Protein AF-A0A2G1BP10-F1 (afdb_monomer_lite)

Foldseek 3Di:
DDDADECPQFADDFDDDDDDDDDQQDWWWFHGPQFTFTWGFHDDDPFKTKTFTQAFRADPVRHTPDGHRGIHIDTPSRIHHNVRVVCPVDDDDPDD

Organism: NCBI:txid361581

Radius of gyration: 12.86 Å; chains: 1; bounding box: 34×23×41 Å

Secondary structure (DSSP, 8-state):
-PPPEE-TTTBPPP---------TT-EEEEEETTEEEEEEEEEE-SSEEEEEESS-EE-TT--EEE-TT-EEEEEGGGEEEGGGTGGGS-------

Structure (mmCIF, N/CA/C/O backbone):
data_AF-A0A2G1BP10-F1
#
_entry.id   AF-A0A2G1BP10-F1
#
loop_
_atom_site.group_PDB
_atom_site.id
_atom_site.type_symbol
_atom_site.label_atom_id
_atom_site.label_alt_id
_atom_site.label_comp_id
_atom_site.label_asym_id
_atom_site.label_entity_id
_atom_site.label_seq_id
_atom_site.pdbx_PDB_ins_code
_atom_site.Cartn_x
_atom_site.Cartn_y
_atom_site.Cartn_z
_atom_site.occupancy
_atom_site.B_iso_or_equiv
_atom_site.auth_seq_id
_atom_site.auth_comp_id
_atom_site.auth_asym_id
_atom_site.auth_atom_id
_atom_site.pdbx_PDB_model_num
ATOM 1 N N . PHE A 1 1 ? 2.478 -0.574 20.430 1.00 52.50 1 PHE A N 1
ATOM 2 C CA . PHE A 1 1 ? 2.234 -0.600 18.975 1.00 52.50 1 PHE A CA 1
ATOM 3 C C . PHE A 1 1 ? 3.221 0.341 18.301 1.00 52.50 1 PHE A C 1
ATOM 5 O O . PHE A 1 1 ? 3.441 1.424 18.835 1.00 52.50 1 PHE A O 1
ATOM 12 N N . LYS A 1 2 ? 3.890 -0.090 17.221 1.00 64.00 2 LYS A N 1
ATOM 13 C CA . LYS A 1 2 ? 4.793 0.778 16.445 1.00 64.00 2 LYS A CA 1
ATOM 14 C C . LYS A 1 2 ? 3.950 1.805 15.683 1.00 64.00 2 LYS A C 1
ATOM 16 O O . LYS A 1 2 ? 2.879 1.459 15.193 1.00 64.00 2 LYS A O 1
ATOM 21 N N . LYS A 1 3 ? 4.417 3.053 15.621 1.00 74.88 3 LYS A N 1
ATOM 22 C CA . LYS A 1 3 ? 3.798 4.087 14.787 1.00 74.88 3 LYS A CA 1
ATOM 23 C C . LYS A 1 3 ? 3.950 3.668 13.313 1.00 74.88 3 LYS A C 1
ATOM 25 O O . LYS A 1 3 ? 5.052 3.236 12.970 1.00 74.88 3 LYS A O 1
ATOM 30 N N . PRO A 1 4 ? 2.900 3.767 12.479 1.00 74.12 4 PRO A N 1
ATOM 31 C CA . PRO A 1 4 ? 3.029 3.515 11.049 1.00 74.12 4 PRO A CA 1
ATOM 32 C C . PRO A 1 4 ? 4.092 4.417 10.420 1.00 74.12 4 PRO A C 1
ATOM 34 O O . PRO A 1 4 ? 4.246 5.572 10.838 1.00 74.12 4 PRO A O 1
ATOM 37 N N . ALA A 1 5 ? 4.813 3.899 9.430 1.00 75.00 5 ALA A N 1
ATOM 38 C CA . ALA A 1 5 ? 5.670 4.731 8.597 1.00 75.00 5 ALA A CA 1
ATOM 39 C C . ALA A 1 5 ? 4.793 5.613 7.691 1.00 75.00 5 ALA A C 1
ATOM 41 O O . ALA A 1 5 ? 3.784 5.136 7.168 1.00 75.00 5 ALA A O 1
ATOM 42 N N . SER A 1 6 ? 5.165 6.890 7.532 1.00 74.44 6 SER A N 1
ATOM 43 C CA . SER A 1 6 ? 4.556 7.727 6.490 1.00 74.44 6 SER A CA 1
ATOM 44 C C . SER A 1 6 ? 5.015 7.224 5.123 1.00 74.44 6 SER A C 1
ATOM 46 O O . SER A 1 6 ? 6.178 6.845 4.970 1.00 74.44 6 SER A O 1
ATOM 48 N N . THR A 1 7 ? 4.110 7.226 4.147 1.00 76.38 7 THR A N 1
ATOM 49 C CA . THR A 1 7 ? 4.401 6.842 2.762 1.00 76.38 7 THR A CA 1
ATOM 50 C C . THR A 1 7 ? 4.480 8.027 1.809 1.00 76.38 7 THR A C 1
ATOM 52 O O . THR A 1 7 ? 4.589 7.801 0.610 1.00 76.38 7 THR A O 1
ATOM 55 N N . ASP A 1 8 ? 4.422 9.270 2.291 1.00 74.62 8 ASP A N 1
ATOM 56 C CA . ASP A 1 8 ? 4.345 10.455 1.420 1.00 74.62 8 ASP A CA 1
ATOM 57 C C . ASP A 1 8 ? 5.519 10.536 0.424 1.00 74.62 8 ASP A C 1
ATOM 59 O O . ASP A 1 8 ? 5.338 10.912 -0.734 1.00 74.62 8 ASP A O 1
ATOM 63 N N . ASP A 1 9 ? 6.710 10.102 0.847 1.00 77.62 9 ASP A N 1
ATOM 64 C CA . ASP A 1 9 ? 7.911 10.045 0.002 1.00 77.62 9 ASP A CA 1
ATOM 65 C C . ASP A 1 9 ? 8.054 8.722 -0.779 1.00 77.62 9 ASP A C 1
ATOM 67 O O . ASP A 1 9 ? 8.933 8.597 -1.636 1.00 77.62 9 ASP A O 1
ATOM 71 N N . LEU A 1 10 ? 7.201 7.732 -0.491 1.00 80.12 10 LEU A N 1
ATOM 72 C CA . LEU A 1 10 ? 7.211 6.407 -1.115 1.00 80.12 10 LEU A CA 1
ATOM 73 C C . LEU A 1 10 ? 6.217 6.304 -2.276 1.00 80.12 10 LEU A C 1
ATOM 75 O O . LEU A 1 10 ? 6.524 5.634 -3.257 1.00 80.12 10 LEU A O 1
ATOM 79 N N . VAL A 1 11 ? 5.043 6.937 -2.182 1.00 84.75 11 VAL A N 1
ATOM 80 C CA . VAL A 1 11 ? 3.949 6.752 -3.152 1.00 84.75 11 VAL A CA 1
ATOM 81 C C . VAL A 1 11 ? 4.275 7.306 -4.544 1.00 84.75 11 VAL A C 1
ATOM 83 O O . VAL A 1 11 ? 4.860 8.385 -4.697 1.00 84.75 11 VAL A O 1
ATOM 86 N N . GLY A 1 12 ? 3.900 6.530 -5.563 1.00 81.25 12 GLY A N 1
ATOM 87 C CA . GLY A 1 12 ? 4.019 6.881 -6.979 1.00 81.25 12 GLY A CA 1
ATOM 88 C C . GLY A 1 12 ? 3.058 7.997 -7.399 1.00 81.25 12 GLY A C 1
ATOM 89 O O . GLY A 1 12 ? 2.213 8.434 -6.618 1.00 81.25 12 GLY A O 1
ATOM 90 N N . GLU A 1 13 ? 3.191 8.466 -8.641 1.00 82.81 13 GLU A N 1
ATOM 91 C CA . GLU A 1 13 ? 2.247 9.433 -9.212 1.00 82.81 13 GLU A CA 1
ATOM 92 C C . GLU A 1 13 ? 0.874 8.796 -9.478 1.00 82.81 13 GLU A C 1
ATOM 94 O O . GLU A 1 13 ? 0.755 7.588 -9.718 1.00 82.81 13 GLU A O 1
ATOM 99 N N . ASP A 1 14 ? -0.166 9.631 -9.456 1.00 82.38 14 ASP A N 1
ATOM 100 C CA . ASP A 1 14 ? -1.517 9.223 -9.825 1.00 82.38 14 ASP A CA 1
ATOM 101 C C . ASP A 1 14 ? -1.607 8.935 -11.329 1.00 82.38 14 ASP A C 1
ATOM 103 O O . ASP A 1 14 ? -1.108 9.692 -12.164 1.00 82.38 14 ASP A O 1
ATOM 107 N N . PHE A 1 15 ? -2.323 7.871 -11.688 1.00 81.38 15 PHE A N 1
ATOM 108 C CA . PHE A 1 15 ? -2.629 7.533 -13.074 1.00 81.38 15 PHE A CA 1
ATOM 109 C C . PHE A 1 15 ? -4.040 6.949 -13.201 1.00 81.38 15 PHE A C 1
ATOM 111 O O . PHE A 1 15 ? -4.654 6.514 -12.223 1.00 81.38 15 PHE A O 1
ATOM 118 N N . ASN A 1 16 ? -4.576 6.959 -14.423 1.00 82.56 16 ASN A N 1
ATOM 119 C CA . ASN A 1 16 ? -5.899 6.407 -14.696 1.00 82.56 16 ASN A CA 1
ATOM 120 C C . ASN A 1 16 ? -5.843 4.877 -14.679 1.00 82.56 16 ASN A C 1
ATOM 122 O O . ASN A 1 16 ? -5.076 4.278 -15.425 1.00 82.56 16 ASN A O 1
ATOM 126 N N . THR A 1 17 ? -6.678 4.259 -13.849 1.00 81.25 17 THR A N 1
ATOM 127 C CA . THR A 1 17 ? -6.839 2.805 -13.763 1.00 81.25 17 THR A CA 1
ATOM 128 C C . THR A 1 17 ? -8.227 2.475 -13.236 1.00 81.25 17 THR A C 1
ATOM 130 O O . THR A 1 17 ? -8.849 3.282 -12.536 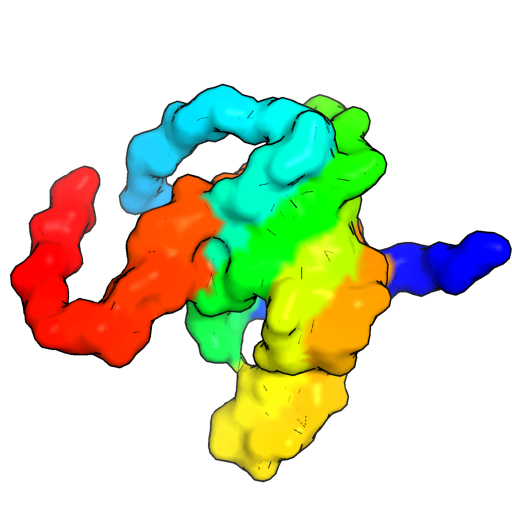1.00 81.25 17 THR A O 1
ATOM 133 N N . GLU A 1 18 ? -8.703 1.271 -13.533 1.00 76.56 18 GLU A N 1
ATOM 134 C CA . GLU A 1 18 ? -9.873 0.712 -12.868 1.00 76.56 18 GLU A CA 1
ATOM 135 C C . GLU A 1 18 ? -9.556 0.396 -11.406 1.00 76.56 18 GLU A C 1
ATOM 137 O O . GLU A 1 18 ? -8.421 0.058 -11.052 1.00 76.56 18 GLU A O 1
ATOM 142 N N . ARG A 1 19 ? -10.570 0.541 -10.552 1.00 78.56 19 ARG A N 1
ATOM 143 C CA . ARG A 1 19 ? -10.449 0.320 -9.115 1.00 78.56 19 ARG A CA 1
ATOM 144 C C . ARG A 1 19 ? -11.507 -0.641 -8.632 1.00 78.56 19 ARG A C 1
ATOM 146 O O . ARG A 1 19 ? -12.693 -0.451 -8.889 1.00 78.56 19 ARG A O 1
ATOM 153 N N . GLU A 1 20 ? -11.035 -1.649 -7.922 1.00 80.50 20 GLU A N 1
ATOM 154 C CA . GLU A 1 20 ? -11.858 -2.639 -7.247 1.00 80.50 20 GLU A CA 1
ATOM 155 C C . GLU A 1 20 ? -12.163 -2.142 -5.823 1.00 80.50 20 GLU A C 1
ATOM 157 O O . GLU A 1 20 ? -11.447 -1.304 -5.263 1.00 80.50 20 GLU A O 1
ATOM 162 N N . GLU A 1 21 ? -13.264 -2.617 -5.243 1.00 85.81 21 GLU A N 1
ATOM 163 C CA . GLU A 1 21 ? -13.534 -2.382 -3.826 1.00 85.81 21 GLU A CA 1
ATOM 164 C C . GLU A 1 21 ? -12.478 -3.116 -2.987 1.00 85.81 21 GLU A C 1
ATOM 166 O O . GLU A 1 21 ? -12.083 -4.228 -3.322 1.00 85.81 21 GLU A O 1
ATOM 171 N N . THR A 1 22 ? -11.983 -2.456 -1.939 1.00 91.00 22 THR A N 1
ATOM 172 C CA . THR A 1 22 ? -10.916 -2.972 -1.071 1.00 91.00 22 THR A CA 1
ATOM 173 C C . THR A 1 22 ? -11.462 -3.186 0.330 1.00 91.00 22 THR A C 1
ATOM 175 O O . THR A 1 22 ? -12.058 -2.266 0.899 1.00 91.00 22 THR A O 1
ATOM 178 N N . GLU A 1 23 ? -11.198 -4.355 0.898 1.00 94.38 23 GLU A N 1
ATOM 179 C CA . GLU A 1 23 ? -11.589 -4.775 2.238 1.00 94.38 23 GLU A CA 1
ATOM 180 C C . GLU A 1 23 ? -10.369 -5.093 3.123 1.00 94.38 23 GLU A C 1
ATOM 182 O O . GLU A 1 23 ? -9.230 -5.222 2.672 1.00 94.38 23 GLU A O 1
ATOM 187 N N . ILE A 1 24 ? -10.595 -5.198 4.437 1.00 96.62 24 ILE A N 1
ATOM 188 C CA . ILE A 1 24 ? -9.553 -5.639 5.373 1.00 96.62 24 ILE A CA 1
ATOM 189 C C . ILE A 1 24 ? -9.259 -7.121 5.126 1.00 96.62 24 ILE A C 1
ATOM 191 O O . ILE A 1 24 ? -10.164 -7.949 5.160 1.00 96.62 24 ILE A O 1
ATOM 195 N N . GLY A 1 25 ? -7.978 -7.456 4.981 1.00 96.44 25 GLY A N 1
ATOM 196 C CA . GLY A 1 25 ? -7.501 -8.799 4.659 1.00 96.44 25 GLY A CA 1
ATOM 197 C C . GLY A 1 25 ? -7.166 -8.993 3.182 1.00 96.44 25 GLY A C 1
ATOM 198 O O . GLY A 1 25 ? -6.530 -9.994 2.853 1.00 96.44 25 GLY A O 1
ATOM 199 N N . ASP A 1 26 ? -7.521 -8.040 2.318 1.00 95.81 26 ASP A N 1
ATOM 200 C CA . ASP A 1 26 ? -7.211 -8.123 0.894 1.00 95.81 26 ASP A CA 1
ATOM 201 C C . ASP A 1 26 ? -5.712 -8.010 0.624 1.00 95.81 26 ASP A C 1
ATOM 203 O O . ASP A 1 26 ? -4.990 -7.233 1.261 1.00 95.81 26 ASP A O 1
ATOM 207 N N . LEU A 1 27 ? -5.270 -8.779 -0.374 1.00 95.62 27 LEU A N 1
ATOM 208 C CA . LEU A 1 27 ? -3.951 -8.657 -0.977 1.00 95.62 27 LEU A CA 1
ATOM 209 C C . LEU A 1 27 ? -3.997 -7.580 -2.060 1.00 95.62 27 LEU A C 1
ATOM 211 O O . LEU A 1 27 ? -4.729 -7.702 -3.048 1.00 95.62 27 LEU A O 1
ATOM 215 N N . VAL A 1 28 ? -3.171 -6.556 -1.894 1.00 95.31 28 VAL A N 1
ATOM 216 C CA . VAL A 1 28 ? -3.134 -5.370 -2.748 1.00 95.31 28 VAL A CA 1
ATOM 217 C C . VAL A 1 28 ? -1.709 -5.060 -3.187 1.00 95.31 28 VAL A C 1
ATOM 219 O O . VAL A 1 28 ? -0.742 -5.557 -2.610 1.00 95.31 28 VAL A O 1
ATOM 222 N N . ALA A 1 29 ? -1.588 -4.214 -4.203 1.00 94.81 29 ALA A N 1
ATOM 223 C CA . ALA A 1 29 ? -0.324 -3.624 -4.610 1.00 94.81 29 ALA A CA 1
ATOM 224 C C . ALA A 1 29 ? -0.287 -2.147 -4.196 1.00 94.81 29 ALA A C 1
ATOM 226 O O . ALA A 1 29 ? -1.179 -1.371 -4.544 1.00 94.81 29 ALA A O 1
ATOM 227 N N . LEU A 1 30 ? 0.748 -1.746 -3.464 1.00 93.62 30 LEU A N 1
ATOM 228 C CA . LEU A 1 30 ? 1.033 -0.350 -3.159 1.00 93.62 30 LEU A CA 1
ATOM 229 C C . LEU A 1 30 ? 1.790 0.273 -4.336 1.00 93.62 30 LEU A C 1
ATOM 231 O O . LEU A 1 30 ? 2.892 -0.161 -4.665 1.00 93.62 30 LEU A O 1
ATOM 235 N N . ASN A 1 31 ? 1.212 1.305 -4.949 1.00 93.56 31 ASN A N 1
ATOM 236 C CA . ASN A 1 31 ? 1.862 2.105 -5.982 1.00 93.56 31 ASN A CA 1
ATOM 237 C C . ASN A 1 31 ? 2.943 2.992 -5.353 1.00 93.56 31 ASN A C 1
ATOM 239 O O . ASN A 1 31 ? 2.634 4.025 -4.748 1.00 93.56 31 ASN A O 1
ATOM 243 N N . THR A 1 32 ? 4.206 2.597 -5.492 1.00 91.19 32 THR A N 1
ATOM 244 C CA . THR A 1 32 ? 5.363 3.376 -5.039 1.00 91.19 32 THR A CA 1
ATOM 245 C C . THR A 1 32 ? 6.138 3.943 -6.226 1.00 91.19 32 THR A C 1
ATOM 247 O O . THR A 1 32 ? 6.038 3.454 -7.349 1.00 91.19 32 THR A O 1
ATOM 250 N N . ARG A 1 33 ? 6.990 4.941 -5.983 1.00 89.69 33 ARG A N 1
ATOM 251 C CA . ARG A 1 33 ? 7.959 5.430 -6.986 1.00 89.69 33 ARG A CA 1
ATOM 252 C C . ARG A 1 33 ? 8.996 4.376 -7.379 1.00 89.69 33 ARG A C 1
ATOM 254 O O . ARG A 1 33 ? 9.685 4.556 -8.375 1.00 89.69 33 ARG A O 1
ATOM 261 N N . TYR A 1 34 ? 9.092 3.301 -6.600 1.00 89.62 34 TYR A N 1
ATOM 262 C CA . TYR A 1 34 ? 10.054 2.214 -6.751 1.00 89.62 34 TYR A CA 1
ATOM 263 C C . TYR A 1 34 ? 9.404 0.932 -7.299 1.00 89.62 34 TYR A C 1
ATOM 265 O O 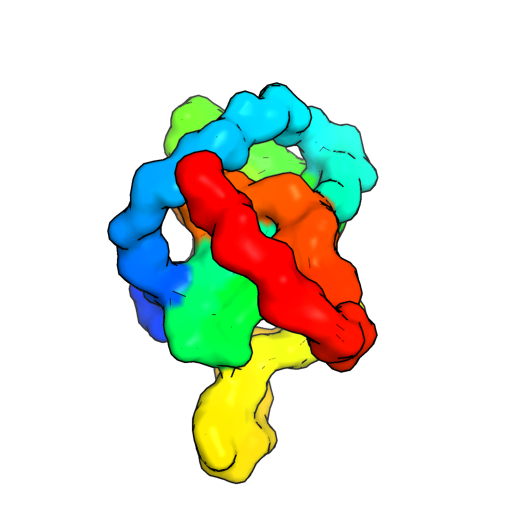. TYR A 1 34 ? 10.033 -0.119 -7.304 1.00 89.62 34 TYR A O 1
ATOM 273 N N . GLY A 1 35 ? 8.149 1.012 -7.762 1.00 89.56 35 GLY A N 1
ATOM 274 C CA . GLY A 1 35 ? 7.387 -0.119 -8.291 1.00 89.56 35 GLY A CA 1
ATOM 275 C C . GLY A 1 35 ? 6.128 -0.435 -7.485 1.00 89.56 35 GLY A C 1
ATOM 276 O O . GLY A 1 35 ? 5.671 0.357 -6.655 1.00 89.56 35 GLY A O 1
ATOM 277 N N . TYR A 1 36 ? 5.553 -1.604 -7.751 1.00 92.81 36 TYR A N 1
ATOM 278 C CA . TYR A 1 36 ? 4.323 -2.076 -7.121 1.00 92.81 36 TYR A CA 1
ATOM 279 C C . TYR A 1 36 ? 4.649 -3.102 -6.047 1.00 92.81 36 TYR A C 1
ATOM 281 O O . TYR A 1 36 ? 5.172 -4.164 -6.355 1.00 92.81 36 TYR A O 1
ATOM 289 N N . ILE A 1 37 ? 4.329 -2.776 -4.799 1.00 93.94 37 ILE A N 1
ATOM 290 C CA . ILE A 1 37 ? 4.786 -3.539 -3.635 1.00 93.94 37 ILE A CA 1
ATOM 291 C C . ILE A 1 37 ? 3.610 -4.298 -3.032 1.00 93.94 37 ILE A C 1
ATOM 293 O O . ILE A 1 37 ? 2.596 -3.686 -2.683 1.00 93.94 37 ILE A O 1
ATOM 297 N N . LEU A 1 38 ? 3.728 -5.616 -2.886 1.00 95.56 38 LEU A N 1
ATOM 298 C CA . LEU A 1 38 ? 2.685 -6.442 -2.286 1.00 95.56 38 LEU A CA 1
ATOM 299 C C . LEU A 1 38 ? 2.463 -6.077 -0.820 1.00 95.56 38 LEU A C 1
ATOM 301 O O . LEU A 1 38 ? 3.393 -5.955 -0.018 1.00 95.56 38 LEU A O 1
ATOM 305 N N . ALA A 1 39 ? 1.193 -5.950 -0.450 1.00 96.00 39 ALA A N 1
ATOM 306 C CA . ALA A 1 39 ? 0.795 -5.652 0.912 1.00 96.00 39 ALA A CA 1
ATOM 307 C C . ALA A 1 39 ? -0.564 -6.272 1.258 1.00 96.00 39 ALA A C 1
ATOM 309 O O . ALA A 1 39 ? -1.378 -6.561 0.382 1.00 96.00 39 ALA A O 1
ATOM 310 N N . ILE A 1 40 ? -0.819 -6.453 2.555 1.00 97.19 40 ILE A N 1
ATOM 311 C CA . ILE A 1 40 ? -2.126 -6.873 3.081 1.00 97.19 40 ILE A CA 1
ATOM 312 C C . ILE A 1 40 ? -2.781 -5.697 3.789 1.00 97.19 40 ILE A C 1
ATOM 314 O O . ILE A 1 40 ? -2.166 -5.070 4.656 1.00 97.19 40 ILE A O 1
ATOM 318 N N . VAL A 1 41 ? -4.043 -5.430 3.468 1.00 96.94 41 VAL A N 1
ATOM 319 C CA . VAL A 1 41 ? -4.836 -4.386 4.123 1.00 96.94 41 VAL A CA 1
ATOM 320 C C . VAL A 1 41 ? -5.182 -4.807 5.551 1.00 96.94 41 VAL A C 1
ATOM 322 O O . VAL A 1 41 ? -5.794 -5.847 5.780 1.00 96.94 41 VAL A O 1
ATOM 325 N N . VAL A 1 42 ? -4.825 -3.980 6.532 1.00 96.94 42 VAL A N 1
ATOM 326 C CA . VAL A 1 42 ? -5.092 -4.221 7.966 1.00 96.94 42 VAL A CA 1
ATOM 327 C C . VAL A 1 42 ? -5.961 -3.142 8.611 1.00 96.94 42 VAL A C 1
ATOM 329 O O . VAL A 1 42 ? -6.366 -3.279 9.764 1.00 96.94 42 VAL A O 1
ATOM 332 N N . GLY A 1 43 ? -6.267 -2.071 7.880 1.00 95.44 43 GLY A N 1
ATOM 333 C CA . GLY A 1 43 ? -7.165 -1.013 8.324 1.00 95.44 43 GLY A CA 1
ATOM 334 C C . GLY A 1 43 ? -7.583 -0.118 7.166 1.00 95.44 43 GLY A C 1
ATOM 335 O O . GLY A 1 43 ? -6.803 0.114 6.246 1.00 95.44 43 GLY A O 1
ATOM 336 N N . LEU A 1 44 ? -8.810 0.388 7.229 1.00 94.44 44 LEU A N 1
ATOM 337 C CA . LEU A 1 44 ? -9.391 1.255 6.210 1.00 94.44 44 LEU A CA 1
ATOM 338 C C . LEU A 1 44 ? -10.053 2.463 6.867 1.00 94.44 44 LEU A C 1
ATOM 340 O O . LEU A 1 44 ? -10.764 2.328 7.864 1.00 94.44 44 LEU A O 1
ATOM 344 N N . ASP A 1 45 ? -9.840 3.621 6.261 1.00 91.44 45 ASP A N 1
ATOM 345 C CA . ASP A 1 45 ? -10.605 4.843 6.463 1.00 91.44 45 ASP A CA 1
ATOM 346 C C . ASP A 1 45 ? -11.078 5.352 5.084 1.00 91.44 45 ASP A C 1
ATOM 348 O O . ASP A 1 45 ? -10.744 4.822 4.024 1.00 91.44 45 ASP A O 1
ATOM 352 N N . SER A 1 46 ? -11.898 6.390 5.092 1.00 89.12 46 SER A N 1
ATOM 353 C CA . SER A 1 46 ? -12.399 7.116 3.930 1.00 89.12 46 SER A CA 1
ATOM 354 C C . SER A 1 46 ? -11.304 7.680 3.018 1.00 89.12 46 SER A C 1
ATOM 356 O O . SER A 1 46 ? -11.549 7.833 1.821 1.00 89.12 46 SER A O 1
ATOM 358 N N . ILE A 1 47 ? -10.119 7.973 3.562 1.00 90.19 47 ILE A N 1
ATOM 359 C CA . ILE A 1 47 ? -8.996 8.592 2.841 1.00 90.19 47 ILE A CA 1
ATOM 360 C C . ILE A 1 47 ? -7.802 7.643 2.766 1.00 90.19 47 ILE A C 1
ATOM 362 O O . ILE A 1 47 ? -7.196 7.502 1.705 1.00 90.19 47 ILE A O 1
ATOM 366 N N . ASP A 1 48 ? -7.492 6.976 3.875 1.00 92.75 48 ASP A N 1
ATOM 367 C CA . ASP A 1 48 ? -6.264 6.211 4.027 1.00 92.75 48 ASP A CA 1
ATOM 368 C C . ASP A 1 48 ? -6.525 4.710 4.119 1.00 92.75 48 ASP A C 1
ATOM 370 O O . ASP A 1 48 ? -7.554 4.237 4.603 1.00 92.75 48 ASP A O 1
ATOM 374 N N . THR A 1 49 ? -5.538 3.942 3.679 1.00 94.06 49 THR A N 1
ATOM 375 C CA . THR A 1 49 ? -5.470 2.495 3.843 1.00 94.06 49 THR A CA 1
ATOM 376 C C . THR A 1 49 ? -4.204 2.155 4.612 1.00 94.06 49 THR A C 1
ATOM 378 O O . THR A 1 49 ? -3.098 2.563 4.257 1.00 94.06 49 THR A O 1
ATOM 381 N N . THR A 1 50 ? -4.364 1.401 5.694 1.00 95.38 50 THR A N 1
ATOM 382 C CA . THR A 1 50 ? -3.244 0.866 6.464 1.00 95.38 50 THR A CA 1
ATOM 383 C C . THR A 1 50 ? -2.930 -0.531 5.961 1.00 95.38 50 THR A C 1
ATOM 385 O O . THR A 1 50 ? -3.805 -1.399 5.984 1.00 95.38 50 THR A O 1
ATOM 388 N N . CYS A 1 51 ? -1.686 -0.766 5.557 1.00 95.50 51 CYS A N 1
ATOM 389 C CA . CYS A 1 51 ? -1.237 -2.057 5.049 1.00 95.50 51 CYS A CA 1
ATOM 390 C C . CYS A 1 51 ? 0.000 -2.565 5.793 1.00 95.50 51 CYS A C 1
ATOM 392 O O . CYS A 1 51 ? 0.763 -1.788 6.370 1.00 95.50 51 CYS A O 1
ATOM 394 N N . VAL A 1 52 ? 0.216 -3.876 5.748 1.00 96.06 52 VAL A N 1
ATOM 395 C CA . VAL A 1 52 ? 1.493 -4.509 6.094 1.00 96.06 52 VAL A CA 1
ATOM 396 C C . VAL A 1 52 ? 2.178 -4.924 4.802 1.00 96.06 52 VAL A C 1
ATOM 398 O O . VAL A 1 52 ? 1.583 -5.656 4.015 1.00 96.06 52 VAL A O 1
ATOM 401 N N . LEU A 1 53 ? 3.409 -4.459 4.593 1.00 95.19 53 LEU A N 1
ATOM 402 C CA . LEU A 1 53 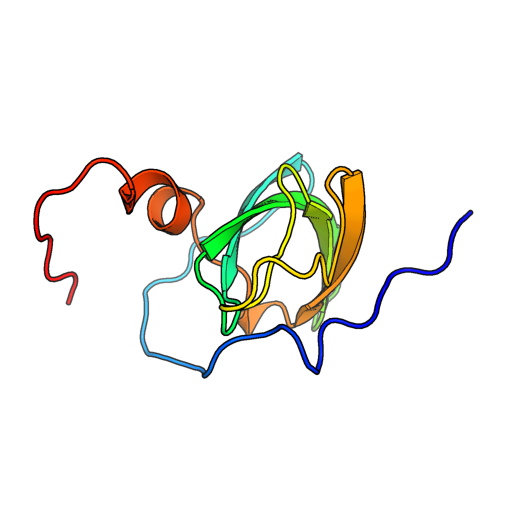? 4.213 -4.840 3.433 1.00 95.19 53 LEU A CA 1
ATOM 403 C C . LEU A 1 53 ? 4.615 -6.316 3.505 1.00 95.19 53 LEU A C 1
ATOM 405 O O . LEU A 1 53 ? 5.047 -6.785 4.562 1.00 95.19 53 LEU A O 1
ATOM 409 N N . LEU A 1 54 ? 4.516 -7.016 2.378 1.00 95.44 54 LEU A N 1
ATOM 410 C CA . LEU A 1 54 ? 4.976 -8.398 2.212 1.00 95.44 54 LEU A CA 1
ATOM 411 C C . LEU A 1 54 ? 6.378 -8.497 1.597 1.00 95.44 54 LEU A C 1
ATOM 413 O O . LEU A 1 54 ? 6.924 -9.589 1.510 1.00 95.44 54 LEU A O 1
ATOM 417 N N . GLU A 1 55 ? 6.966 -7.369 1.204 1.00 92.81 55 GLU A N 1
ATOM 418 C CA . GLU A 1 55 ? 8.338 -7.264 0.703 1.00 92.81 55 GLU A CA 1
ATOM 419 C C . GLU A 1 55 ? 8.956 -5.905 1.082 1.00 92.81 55 GLU A C 1
ATOM 421 O O . GLU A 1 55 ? 8.259 -5.010 1.576 1.00 92.81 55 GLU A O 1
ATOM 426 N N . SER A 1 56 ? 10.277 -5.761 0.938 1.00 91.81 56 SER A N 1
ATOM 427 C CA . SER A 1 56 ? 10.967 -4.487 1.168 1.00 91.81 56 SER A CA 1
ATOM 428 C C . SER A 1 56 ? 10.726 -3.502 0.025 1.00 91.81 56 SER A C 1
ATOM 430 O O . SER A 1 56 ? 10.633 -3.875 -1.137 1.00 91.81 56 SER A O 1
ATOM 432 N N . VAL A 1 57 ? 10.686 -2.214 0.363 1.00 91.12 57 VAL A N 1
ATOM 433 C CA . VAL A 1 57 ? 10.825 -1.121 -0.603 1.00 91.12 57 VAL A CA 1
ATOM 434 C C . VAL A 1 57 ? 12.279 -0.685 -0.603 1.00 91.12 57 VAL A C 1
ATOM 436 O O . VAL A 1 57 ? 12.805 -0.271 0.437 1.00 91.12 57 VAL A O 1
ATOM 439 N N . GLU A 1 58 ? 12.915 -0.768 -1.761 1.00 91.25 58 GLU A N 1
ATOM 440 C CA . GLU A 1 58 ? 14.319 -0.427 -1.966 1.00 91.25 58 GLU A CA 1
ATOM 441 C C . GLU A 1 58 ? 14.436 0.673 -3.022 1.00 91.25 58 GLU A C 1
ATOM 443 O O . GLU A 1 58 ? 13.634 0.737 -3.952 1.00 91.25 58 GLU A O 1
ATOM 448 N N . ASP A 1 59 ? 15.412 1.565 -2.862 1.00 89.00 59 ASP A N 1
ATOM 449 C CA . ASP A 1 59 ? 15.749 2.526 -3.912 1.00 89.00 59 ASP A CA 1
ATOM 450 C C . ASP A 1 59 ? 16.634 1.897 -5.006 1.00 89.00 59 ASP A C 1
ATOM 452 O O . ASP A 1 59 ? 17.078 0.752 -4.909 1.00 89.00 59 ASP A O 1
ATOM 456 N N . GLU A 1 60 ? 16.949 2.668 -6.051 1.00 87.75 60 GLU A N 1
ATOM 457 C CA . GLU A 1 60 ? 17.808 2.214 -7.159 1.00 87.75 60 GLU A CA 1
ATOM 458 C C . GLU A 1 60 ? 19.234 1.821 -6.723 1.00 87.75 60 GLU A C 1
ATOM 460 O O . GLU A 1 60 ? 19.945 1.132 -7.456 1.00 87.75 60 GLU A O 1
ATOM 465 N N . SER A 1 61 ? 19.678 2.265 -5.543 1.00 90.06 61 SER A N 1
ATOM 466 C CA . SER A 1 61 ? 20.984 1.928 -4.965 1.00 90.06 61 SER A CA 1
ATOM 467 C C . SER A 1 61 ? 20.934 0.682 -4.070 1.00 90.06 61 SER A C 1
ATOM 469 O O . SER A 1 61 ? 21.972 0.286 -3.534 1.00 90.06 61 SER A O 1
ATOM 471 N N . GLY A 1 62 ? 19.758 0.066 -3.899 1.00 88.44 62 GLY A N 1
ATOM 472 C CA . GLY A 1 62 ? 19.526 -1.070 -3.005 1.00 88.44 62 GLY A CA 1
ATOM 473 C C . GLY A 1 62 ? 19.413 -0.680 -1.528 1.00 88.44 62 GLY A C 1
ATOM 474 O O . GLY A 1 62 ? 19.584 -1.527 -0.650 1.00 88.44 62 GLY A O 1
ATOM 475 N N . LEU A 1 63 ? 19.177 0.599 -1.212 1.00 90.62 63 LEU A N 1
ATOM 476 C CA . LEU A 1 63 ? 18.919 1.032 0.158 1.00 90.62 63 LEU A CA 1
ATOM 477 C C . LEU A 1 63 ? 17.468 0.715 0.533 1.00 90.62 63 LEU A C 1
ATOM 479 O O . LEU A 1 63 ? 16.534 1.207 -0.095 1.00 90.62 63 LEU A O 1
ATOM 483 N N . THR A 1 64 ? 17.272 -0.041 1.613 1.00 92.12 64 THR A N 1
ATOM 484 C CA . THR A 1 64 ? 15.936 -0.322 2.152 1.00 92.12 64 THR A CA 1
ATOM 485 C C . THR A 1 64 ? 15.311 0.936 2.757 1.00 92.12 64 THR A C 1
ATOM 487 O O . THR A 1 64 ? 15.740 1.418 3.809 1.00 92.12 64 THR A O 1
ATOM 490 N N . LEU A 1 65 ? 14.255 1.436 2.121 1.00 90.62 65 LEU A N 1
ATOM 491 C CA . LEU A 1 65 ? 13.459 2.576 2.577 1.00 90.62 65 LEU A CA 1
ATOM 492 C C . LEU A 1 65 ? 12.357 2.142 3.548 1.00 90.62 65 LEU A C 1
ATOM 494 O O . LEU A 1 65 ? 12.087 2.818 4.541 1.00 90.62 65 LEU A O 1
ATOM 498 N N . ALA A 1 66 ? 11.750 0.985 3.284 1.00 91.44 66 ALA A N 1
ATOM 499 C CA . ALA A 1 66 ? 10.815 0.319 4.179 1.00 91.44 66 ALA A CA 1
ATOM 500 C C . ALA A 1 66 ? 11.072 -1.188 4.142 1.00 91.44 66 ALA A C 1
ATOM 502 O O . ALA A 1 66 ? 11.177 -1.781 3.077 1.00 91.44 66 ALA A O 1
ATOM 503 N N . ALA A 1 67 ? 11.202 -1.816 5.307 1.00 92.56 67 ALA A N 1
ATOM 504 C CA . ALA A 1 67 ? 11.438 -3.253 5.376 1.00 92.56 67 ALA A CA 1
ATOM 505 C C . ALA A 1 67 ? 10.138 -4.048 5.176 1.00 92.56 67 ALA A C 1
ATOM 507 O O . ALA A 1 67 ? 9.044 -3.541 5.441 1.00 92.56 67 ALA A O 1
ATOM 508 N N . GLU A 1 68 ? 10.271 -5.325 4.829 1.00 93.25 68 GLU A N 1
ATOM 509 C CA . GLU A 1 68 ? 9.185 -6.303 4.923 1.00 93.25 68 GLU A CA 1
ATOM 510 C C . GLU A 1 68 ? 8.525 -6.261 6.318 1.00 93.25 68 GLU A C 1
ATOM 512 O O . GLU A 1 68 ? 9.175 -5.962 7.329 1.00 93.25 68 GLU A O 1
ATOM 517 N N . ASN A 1 69 ? 7.228 -6.564 6.397 1.00 94.31 69 ASN A N 1
ATOM 518 C CA . ASN A 1 69 ? 6.427 -6.542 7.623 1.00 94.31 69 ASN A CA 1
ATOM 519 C C . ASN A 1 69 ? 6.319 -5.148 8.271 1.00 94.31 69 ASN A C 1
ATOM 521 O O . ASN A 1 69 ? 5.916 -5.016 9.434 1.00 94.31 69 ASN A O 1
ATOM 525 N N . THR A 1 70 ? 6.668 -4.088 7.535 1.00 93.19 70 THR A N 1
ATOM 526 C CA . THR A 1 70 ? 6.442 -2.708 7.970 1.00 93.19 70 THR A CA 1
ATOM 527 C C . THR A 1 70 ? 4.977 -2.342 7.786 1.00 93.19 70 THR A C 1
ATOM 529 O O . THR A 1 70 ? 4.367 -2.631 6.760 1.00 93.19 70 THR A O 1
ATOM 532 N N . LEU A 1 71 ? 4.419 -1.680 8.799 1.00 94.69 71 LEU A N 1
ATOM 533 C CA . LEU A 1 71 ? 3.073 -1.130 8.746 1.00 94.69 71 LEU A CA 1
ATOM 534 C C . LEU A 1 71 ? 3.128 0.267 8.120 1.00 94.69 71 LEU A C 1
ATOM 536 O O . LEU A 1 71 ? 3.799 1.163 8.645 1.00 94.69 71 LEU A O 1
ATOM 540 N N . VAL A 1 72 ? 2.425 0.435 7.010 1.00 93.62 72 VAL A N 1
ATOM 541 C CA . VAL A 1 72 ? 2.384 1.659 6.211 1.00 93.62 72 VAL A CA 1
ATOM 542 C C . VAL A 1 72 ? 0.967 2.213 6.181 1.00 93.62 72 VAL A C 1
ATOM 544 O O . VAL A 1 72 ? -0.000 1.453 6.182 1.00 93.62 72 VAL A O 1
ATOM 547 N N . VAL A 1 73 ? 0.839 3.535 6.174 1.00 93.94 73 VAL A N 1
ATOM 548 C CA . VAL A 1 73 ? -0.435 4.225 5.942 1.00 93.94 73 VAL A CA 1
ATOM 549 C C . VAL A 1 73 ? -0.275 4.994 4.651 1.00 93.94 73 VAL A C 1
ATOM 551 O O . VAL A 1 73 ? 0.549 5.901 4.603 1.00 93.94 73 VAL A O 1
ATOM 554 N N . ALA A 1 74 ? -1.037 4.605 3.637 1.00 91.31 74 ALA A N 1
ATOM 555 C CA . ALA A 1 74 ? -1.015 5.226 2.326 1.00 91.31 74 ALA A CA 1
ATOM 556 C C . ALA A 1 74 ? -2.395 5.757 1.968 1.00 91.31 74 ALA A C 1
ATOM 558 O O . ALA A 1 74 ? -3.416 5.234 2.421 1.00 91.31 74 ALA A O 1
ATOM 559 N N . ASN A 1 75 ? -2.422 6.763 1.100 1.00 91.19 75 ASN A N 1
ATOM 560 C CA . ASN A 1 75 ? -3.664 7.221 0.513 1.00 91.19 75 ASN A CA 1
ATOM 561 C C . ASN A 1 75 ? -4.343 6.041 -0.202 1.00 91.19 75 ASN A C 1
ATOM 563 O O . ASN A 1 75 ? -3.688 5.281 -0.919 1.00 91.19 75 ASN A O 1
ATOM 567 N N . ARG A 1 76 ? -5.661 5.897 -0.049 1.00 90.75 76 ARG A N 1
ATOM 568 C CA . ARG A 1 76 ? -6.447 4.852 -0.721 1.00 90.75 76 ARG A CA 1
ATOM 569 C C . ARG A 1 76 ? -6.265 4.883 -2.240 1.00 90.75 76 ARG A C 1
ATOM 571 O O . ARG A 1 76 ? -6.428 3.863 -2.899 1.00 90.75 76 ARG A O 1
ATOM 578 N N . LEU A 1 77 ? -5.912 6.039 -2.805 1.00 90.44 77 LEU A N 1
ATOM 579 C CA . LEU A 1 77 ? -5.600 6.183 -4.218 1.00 90.44 77 LEU A CA 1
ATOM 580 C C . LEU A 1 77 ? -4.309 5.487 -4.661 1.00 90.44 77 LEU A C 1
ATOM 582 O O . LEU A 1 77 ? -4.202 5.154 -5.838 1.00 90.44 77 LEU A O 1
ATOM 586 N N . SER A 1 78 ? -3.387 5.217 -3.744 1.00 91.75 78 SER A N 1
ATOM 587 C CA . SER A 1 78 ? -2.141 4.497 -4.009 1.00 91.75 78 SER A CA 1
ATOM 588 C C . SER A 1 78 ? -2.287 2.979 -3.863 1.00 91.75 78 SER A C 1
ATOM 590 O O . SER A 1 78 ? -1.307 2.260 -4.037 1.00 91.75 78 SER A O 1
ATOM 592 N N . ILE A 1 79 ? -3.484 2.484 -3.537 1.00 93.06 79 ILE A N 1
ATOM 593 C CA . ILE A 1 79 ? -3.777 1.056 -3.414 1.00 93.06 79 ILE A CA 1
ATOM 594 C C . ILE A 1 79 ? -4.385 0.551 -4.719 1.00 93.06 79 ILE A C 1
ATOM 596 O O . ILE A 1 79 ? -5.405 1.059 -5.190 1.00 93.06 79 ILE A O 1
ATOM 600 N N . LEU A 1 80 ? -3.744 -0.457 -5.295 1.00 93.69 80 LEU A N 1
ATOM 601 C CA .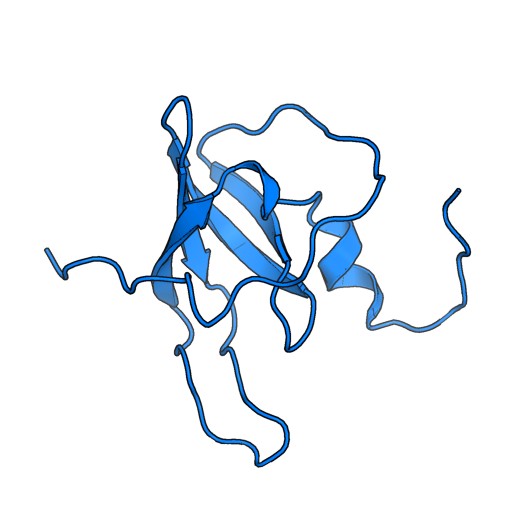 LEU A 1 80 ? -4.112 -1.085 -6.554 1.00 93.69 80 LEU A CA 1
ATOM 602 C C . LEU A 1 80 ? -4.430 -2.568 -6.343 1.00 93.69 80 LEU A C 1
ATOM 604 O O . LEU A 1 80 ? -4.078 -3.168 -5.325 1.00 93.69 80 LEU A O 1
ATOM 608 N N . SER A 1 81 ? -5.061 -3.178 -7.346 1.00 91.81 81 SER A N 1
ATOM 609 C CA . SER A 1 81 ? -5.238 -4.633 -7.393 1.00 91.81 81 SER A CA 1
ATOM 610 C C . SER A 1 81 ? -3.872 -5.328 -7.290 1.00 91.81 81 SER A C 1
ATOM 612 O O . SER A 1 81 ? -2.906 -4.894 -7.920 1.00 91.81 81 SER A O 1
ATOM 614 N N . SER A 1 82 ? -3.777 -6.427 -6.539 1.00 91.25 82 SER A N 1
ATOM 615 C CA . SER A 1 82 ? -2.525 -7.195 -6.369 1.00 91.25 82 SER A CA 1
ATOM 616 C C . SER A 1 82 ? -1.891 -7.641 -7.689 1.00 91.25 82 SER A C 1
ATOM 618 O O . SER A 1 82 ? -0.674 -7.775 -7.777 1.00 91.25 82 SER A O 1
ATOM 620 N N . ARG A 1 83 ? -2.693 -7.737 -8.757 1.00 87.56 83 ARG A N 1
ATOM 621 C CA . ARG A 1 83 ? -2.245 -8.024 -10.129 1.00 87.56 83 ARG A CA 1
ATOM 622 C C . ARG A 1 83 ? -1.170 -7.071 -10.665 1.00 87.56 83 ARG A C 1
ATOM 624 O O . ARG A 1 83 ? -0.528 -7.410 -11.654 1.00 87.56 83 ARG A O 1
ATOM 631 N N . PHE A 1 84 ? -1.022 -5.876 -10.092 1.00 87.31 84 PHE A N 1
ATOM 632 C CA . PHE A 1 84 ? 0.036 -4.932 -10.470 1.00 87.31 84 PHE A CA 1
ATOM 633 C C . PHE A 1 84 ? 1.416 -5.354 -9.957 1.00 87.31 84 PHE A C 1
ATOM 635 O O . PHE A 1 84 ? 2.412 -5.059 -10.607 1.00 87.31 84 PHE A O 1
ATOM 642 N N . ALA A 1 85 ? 1.482 -6.066 -8.832 1.00 83.31 85 ALA A N 1
ATOM 643 C CA . ALA A 1 85 ? 2.739 -6.595 -8.310 1.00 83.31 85 ALA A CA 1
ATOM 644 C C . ALA A 1 85 ? 3.093 -7.969 -8.916 1.00 83.31 85 ALA A C 1
ATOM 646 O O . ALA A 1 85 ? 4.262 -8.315 -9.029 1.00 83.31 85 ALA A O 1
ATOM 647 N N . ASP A 1 86 ? 2.104 -8.715 -9.425 1.00 68.31 86 ASP A N 1
ATOM 648 C CA . ASP A 1 86 ? 2.330 -9.989 -10.132 1.00 68.31 86 ASP A CA 1
ATOM 649 C C . ASP A 1 86 ? 3.009 -9.834 -11.512 1.00 68.31 86 ASP A C 1
ATOM 651 O O . ASP A 1 86 ? 3.408 -10.829 -12.121 1.00 68.31 86 ASP A O 1
ATOM 655 N N . SER A 1 87 ? 3.142 -8.615 -12.054 1.00 55.59 87 SER A N 1
ATOM 656 C CA . SER A 1 87 ? 3.640 -8.411 -13.426 1.00 55.59 87 SER A CA 1
ATOM 657 C C . SER A 1 87 ? 5.152 -8.601 -13.618 1.00 55.59 87 SER A C 1
ATOM 659 O O . SER A 1 87 ? 5.636 -8.484 -14.745 1.00 55.59 87 SER A O 1
ATOM 661 N N . ASP A 1 88 ? 5.890 -8.974 -12.569 1.00 49.06 88 ASP A N 1
ATOM 662 C CA . ASP A 1 88 ? 7.322 -9.307 -12.652 1.00 49.06 88 ASP A CA 1
ATOM 663 C C . ASP A 1 88 ? 7.620 -10.639 -13.374 1.00 49.06 88 ASP A C 1
ATOM 665 O O . ASP A 1 88 ? 8.772 -10.972 -13.663 1.00 49.06 88 ASP A O 1
ATOM 669 N N . ILE A 1 89 ? 6.589 -11.381 -13.786 1.00 46.34 89 ILE A N 1
ATOM 670 C CA . ILE A 1 89 ? 6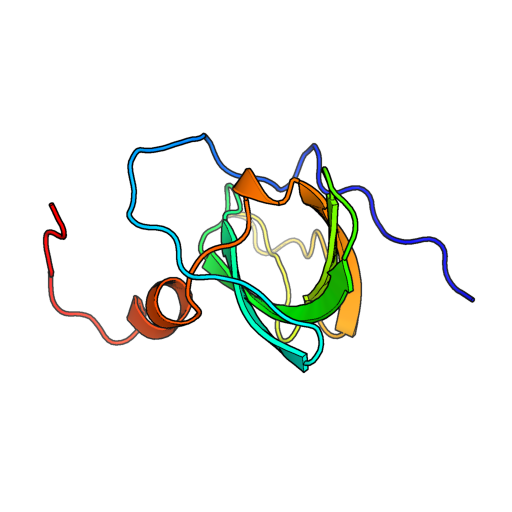.692 -12.427 -14.815 1.00 46.34 89 ILE A CA 1
ATOM 671 C C . ILE A 1 89 ? 6.334 -11.835 -16.178 1.00 46.34 89 ILE A C 1
ATOM 673 O O . ILE A 1 89 ? 5.199 -11.902 -16.644 1.00 46.34 89 ILE A O 1
ATOM 677 N N . GLY A 1 90 ? 7.343 -11.231 -16.807 1.00 41.81 90 GLY A N 1
ATOM 678 C CA . GLY A 1 90 ? 7.210 -10.450 -18.028 1.00 41.81 90 GLY A CA 1
ATOM 679 C C . GLY A 1 90 ? 6.336 -11.067 -19.123 1.00 41.81 90 GLY A C 1
ATOM 680 O O . GLY A 1 90 ? 6.593 -12.162 -19.611 1.00 41.81 90 GLY A O 1
ATOM 681 N N . GLN A 1 91 ? 5.368 -10.282 -19.583 1.00 39.00 91 GLN A N 1
ATOM 682 C CA . GLN A 1 91 ? 5.025 -10.077 -20.988 1.00 39.0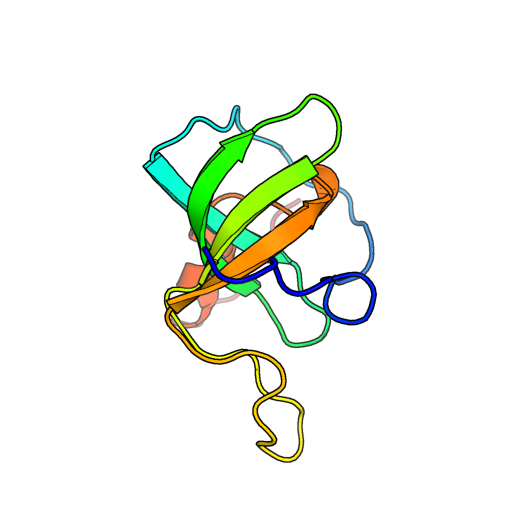0 91 GLN A CA 1
ATOM 683 C C . GLN A 1 91 ? 4.095 -8.868 -21.066 1.00 39.00 91 GLN A C 1
ATOM 685 O O . GLN A 1 91 ? 3.198 -8.711 -20.245 1.00 39.00 91 GLN A O 1
ATOM 690 N N . GLY A 1 92 ? 4.365 -7.982 -22.025 1.00 43.12 92 GLY A N 1
ATOM 691 C CA . GLY A 1 92 ? 3.699 -6.694 -22.151 1.00 43.12 92 GLY A CA 1
ATOM 692 C C . GLY A 1 92 ? 2.189 -6.813 -22.323 1.00 43.12 92 GLY A C 1
ATOM 693 O O . GLY A 1 92 ? 1.704 -7.012 -23.434 1.00 43.12 92 GLY A O 1
ATOM 694 N N . GLU A 1 93 ? 1.452 -6.592 -21.243 1.00 39.84 93 GLU A N 1
ATOM 695 C CA . GLU A 1 93 ? 0.078 -6.132 -21.340 1.00 39.84 93 GLU A CA 1
ATOM 696 C C . GLU A 1 93 ? 0.063 -4.610 -21.236 1.00 39.84 93 GLU A C 1
ATOM 698 O O . GLU A 1 93 ? 0.266 -4.025 -20.175 1.00 39.84 93 GLU A O 1
ATOM 703 N N . VAL A 1 94 ? -0.202 -3.961 -22.369 1.00 42.78 94 VAL A N 1
ATOM 704 C CA . VAL A 1 94 ? -0.772 -2.615 -22.362 1.00 42.78 94 VAL A CA 1
ATOM 705 C C . VAL A 1 94 ? -2.190 -2.767 -21.821 1.00 42.78 94 VAL A C 1
ATOM 707 O O . VAL A 1 94 ? -3.051 -3.321 -22.505 1.00 42.78 94 VAL A O 1
ATOM 710 N N . ARG A 1 95 ? -2.426 -2.321 -20.588 1.00 50.56 95 ARG A N 1
ATOM 711 C CA . ARG A 1 95 ? -3.777 -2.223 -20.026 1.00 50.56 95 ARG A CA 1
ATOM 712 C C . ARG A 1 95 ? -4.274 -0.788 -20.229 1.00 50.56 95 ARG A C 1
ATOM 714 O O . ARG A 1 95 ? -3.566 0.156 -19.886 1.00 50.56 95 ARG A O 1
ATOM 721 N N . HIS A 1 96 ? -5.414 -0.677 -20.914 1.00 37.97 96 HIS A N 1
ATOM 722 C CA . HIS A 1 96 ? -6.083 0.567 -21.312 1.00 37.97 96 HIS A CA 1
ATOM 723 C C . HIS A 1 96 ? -6.778 1.260 -20.143 1.00 37.97 96 HIS A C 1
ATOM 725 O O . HIS A 1 96 ? -7.261 0.532 -19.249 1.00 37.97 96 HIS A O 1
#

Sequence (96 aa):
FKKPASTDDLVGEDFNTEREETEIGDLVALNTRYGYILAIVVGLDSIDTTCVLLESVEDESGLTLAAENTLVVANRLSILSSRFADSDIGQGEVRH

pLDDT: mean 84.0, std 15.61, range [37.97, 97.19]